Protein AF-O22598-F1 (afdb_monomer_lite)

Sequence (47 aa):
PSLTKSGVYWSWNNNSASFENQLSEEASDPEKAKKLWEVSEKLVGLA

Foldseek 3Di:
DPPPDPPFDWDDDPPDDIDGDDDDPCRPDPVNVVVVVVVVCVVVVVD

Organism: Pinus strobus (NCBI:txid3348)

Secondary structure (DSSP, 8-state):
-----SS--EEEETTEEEEEPPPPHHHH-HHHHHHHHHHHHHHTT--

Structure (mmCIF, N/CA/C/O backbone):
data_AF-O22598-F1
#
_entry.id   AF-O22598-F1
#
loop_
_atom_site.group_PDB
_atom_site.id
_atom_site.type_symbol
_atom_site.label_atom_id
_atom_site.label_alt_id
_atom_site.label_comp_id
_atom_site.label_asym_id
_atom_site.label_entity_id
_atom_site.label_seq_id
_atom_site.pdbx_PDB_ins_code
_atom_site.Cartn_x
_atom_site.Cartn_y
_atom_site.Cartn_z
_atom_site.occupancy
_atom_site.B_iso_or_equiv
_atom_site.auth_seq_id
_atom_site.auth_comp_id
_atom_site.auth_asym_id
_atom_site.auth_atom_id
_atom_site.pdbx_PDB_model_num
ATOM 1 N N . PRO A 1 1 ? 5.790 -0.367 -21.251 1.00 63.56 1 PRO A N 1
ATOM 2 C CA . PRO A 1 1 ? 5.529 -1.612 -20.486 1.00 63.56 1 PRO A CA 1
ATOM 3 C C . PRO A 1 1 ? 4.056 -1.978 -20.584 1.00 63.56 1 PRO A C 1
ATOM 5 O O . PRO A 1 1 ? 3.219 -1.086 -20.480 1.00 63.56 1 PRO A O 1
ATOM 8 N N . SER A 1 2 ? 3.734 -3.253 -20.795 1.00 71.62 2 SER A N 1
ATOM 9 C CA . SER A 1 2 ? 2.379 -3.739 -20.543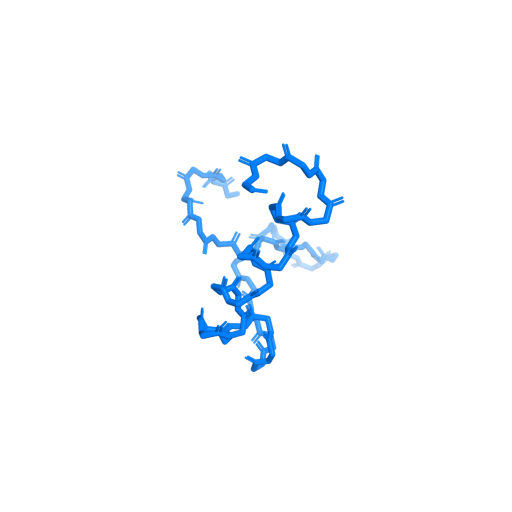 1.00 71.62 2 SER A CA 1
ATOM 10 C C . SER A 1 2 ? 2.195 -3.773 -19.025 1.00 71.62 2 SER A C 1
ATOM 12 O O . SER A 1 2 ? 2.757 -4.635 -18.352 1.00 71.62 2 SER A O 1
ATOM 14 N N . LEU A 1 3 ? 1.474 -2.79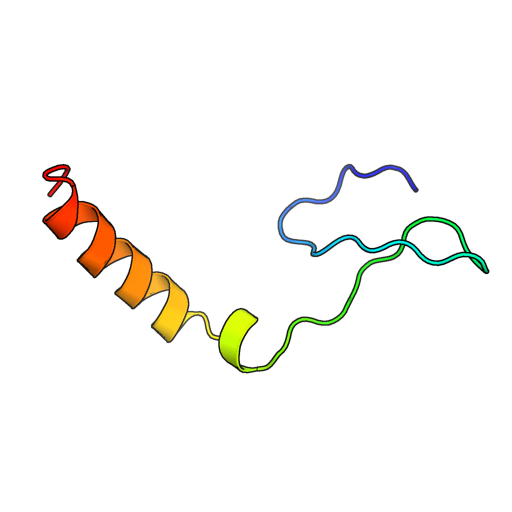0 -18.477 1.00 89.56 3 LEU A N 1
ATOM 15 C CA . LEU A 1 3 ? 1.186 -2.647 -17.041 1.00 89.56 3 LEU A CA 1
ATOM 16 C C . LEU A 1 3 ? 0.148 -3.688 -16.577 1.00 89.56 3 LEU A C 1
ATOM 18 O O . LEU A 1 3 ? -0.882 -3.357 -16.006 1.00 89.56 3 LEU A O 1
ATOM 22 N N . THR A 1 4 ? 0.384 -4.956 -16.898 1.00 92.94 4 THR A N 1
ATOM 23 C CA . THR A 1 4 ? -0.574 -6.059 -16.745 1.00 92.94 4 THR A CA 1
ATOM 24 C C . THR A 1 4 ? -0.276 -6.940 -15.533 1.00 92.94 4 THR A C 1
ATOM 26 O O . THR A 1 4 ? -1.025 -7.871 -15.253 1.00 92.94 4 THR A O 1
ATOM 29 N N . LYS A 1 5 ? 0.820 -6.671 -14.813 1.00 93.88 5 LYS A N 1
ATOM 30 C CA . LYS A 1 5 ? 1.235 -7.414 -13.618 1.00 93.88 5 LYS A CA 1
ATOM 31 C C . LYS A 1 5 ? 0.657 -6.763 -12.359 1.00 93.88 5 LYS A C 1
ATOM 33 O O . LYS A 1 5 ? 0.878 -5.577 -12.118 1.00 93.88 5 LYS A O 1
ATOM 38 N N . SER A 1 6 ? -0.066 -7.554 -11.567 1.00 95.31 6 SER A N 1
ATOM 39 C CA . SER A 1 6 ? -0.598 -7.148 -10.260 1.00 95.31 6 SER A CA 1
ATOM 40 C C . SER A 1 6 ? 0.484 -7.179 -9.174 1.00 95.31 6 SER A C 1
ATOM 42 O O . SER A 1 6 ? 1.484 -7.884 -9.310 1.00 95.31 6 SER A O 1
ATOM 44 N N . GLY A 1 7 ? 0.270 -6.428 -8.090 1.00 94.19 7 GLY A N 1
ATOM 45 C CA . GLY A 1 7 ? 1.141 -6.428 -6.907 1.00 94.19 7 GLY A CA 1
ATOM 46 C C . GLY A 1 7 ? 2.489 -5.727 -7.097 1.00 94.19 7 GLY A C 1
ATOM 47 O O . GLY A 1 7 ? 3.407 -5.959 -6.319 1.00 94.19 7 GLY A O 1
ATOM 48 N N . VAL A 1 8 ? 2.629 -4.895 -8.132 1.00 95.00 8 VAL A N 1
ATOM 49 C CA . VAL A 1 8 ? 3.874 -4.190 -8.461 1.00 95.00 8 VAL A CA 1
ATOM 50 C C . VAL A 1 8 ? 3.716 -2.691 -8.271 1.00 95.00 8 VAL A C 1
ATOM 52 O O . VAL A 1 8 ? 2.714 -2.103 -8.679 1.00 95.00 8 VAL A O 1
ATOM 55 N N . TYR A 1 9 ? 4.755 -2.063 -7.723 1.00 94.88 9 TYR A N 1
ATOM 56 C CA . TYR A 1 9 ? 4.865 -0.614 -7.662 1.00 94.88 9 TYR A CA 1
ATOM 57 C C . TYR A 1 9 ? 5.521 -0.079 -8.939 1.00 94.88 9 TYR A C 1
ATOM 59 O O . TYR A 1 9 ? 6.735 -0.146 -9.111 1.00 94.88 9 TYR A O 1
ATOM 67 N N . TRP A 1 10 ? 4.711 0.415 -9.874 1.00 95.00 10 TRP A N 1
ATOM 68 C CA . TRP A 1 10 ? 5.208 0.996 -11.122 1.00 95.00 10 TRP A CA 1
ATOM 69 C C . TRP A 1 10 ? 5.695 2.430 -10.906 1.00 95.00 10 TRP A C 1
ATOM 71 O O . TRP A 1 10 ? 5.053 3.224 -10.223 1.00 95.00 10 TRP A O 1
ATOM 81 N N . SER A 1 11 ? 6.830 2.782 -11.502 1.00 93.81 11 SER A N 1
ATOM 82 C CA . SER A 1 11 ? 7.372 4.145 -11.479 1.00 93.81 11 SER A CA 1
ATOM 83 C C . SER A 1 11 ? 7.844 4.588 -12.862 1.00 93.81 11 SER A C 1
ATOM 85 O O . SER A 1 11 ? 8.012 3.770 -13.767 1.00 93.81 11 SER A O 1
ATOM 87 N N . TRP A 1 12 ? 8.041 5.899 -13.024 1.00 94.25 12 TRP A N 1
ATOM 88 C CA . TRP A 1 12 ? 8.491 6.549 -14.257 1.00 94.25 12 TRP A CA 1
ATOM 89 C C . TRP A 1 12 ? 9.659 7.486 -13.963 1.00 94.25 12 TRP A C 1
ATOM 91 O O . TRP A 1 12 ? 9.771 8.025 -12.863 1.00 94.25 12 TRP A O 1
ATOM 101 N N . ASN A 1 13 ? 10.517 7.701 -14.956 1.00 91.00 13 ASN A N 1
ATOM 102 C CA . ASN A 1 13 ? 11.547 8.734 -14.927 1.00 91.00 13 ASN A CA 1
ATOM 103 C C . ASN A 1 13 ? 11.751 9.300 -16.348 1.00 91.00 13 ASN A C 1
ATOM 105 O O . ASN A 1 13 ? 11.220 8.759 -17.314 1.00 91.00 13 ASN A O 1
ATOM 109 N N . ASN A 1 14 ? 12.519 10.384 -16.483 1.00 92.81 14 ASN A N 1
ATOM 110 C CA . ASN A 1 14 ? 12.735 11.050 -17.778 1.00 92.81 14 ASN A CA 1
ATOM 111 C C . ASN A 1 14 ? 13.649 10.272 -18.743 1.00 92.81 14 ASN A C 1
ATOM 113 O O . ASN A 1 14 ? 13.735 10.619 -19.917 1.00 92.81 14 ASN A O 1
ATOM 117 N N . ASN A 1 15 ? 14.343 9.247 -18.251 1.00 89.00 15 ASN A N 1
ATOM 118 C CA . ASN A 1 15 ? 15.400 8.535 -18.965 1.00 89.00 15 ASN A CA 1
ATOM 119 C C . ASN A 1 15 ? 14.957 7.141 -19.440 1.00 89.00 15 ASN A C 1
ATOM 121 O O . ASN A 1 15 ? 15.704 6.472 -20.152 1.00 89.00 15 ASN A O 1
ATOM 125 N N . SER A 1 16 ? 13.767 6.677 -19.047 1.00 83.06 16 SER A N 1
ATOM 126 C CA . SER A 1 16 ? 13.253 5.353 -19.388 1.00 83.06 16 SER A CA 1
ATOM 127 C C . SER A 1 16 ? 11.728 5.328 -19.481 1.00 83.06 16 SER A C 1
ATOM 129 O O . SER A 1 16 ? 11.024 6.186 -18.955 1.00 83.06 16 SER A O 1
ATOM 131 N N . ALA A 1 17 ? 11.196 4.275 -20.104 1.00 86.31 17 ALA A N 1
ATOM 132 C CA . ALA A 1 17 ? 9.791 3.915 -19.937 1.00 86.31 17 ALA A CA 1
ATOM 133 C C . ALA A 1 17 ? 9.497 3.530 -18.467 1.00 86.31 17 ALA A C 1
ATOM 135 O O . ALA A 1 17 ? 10.418 3.462 -17.644 1.00 86.31 17 ALA A O 1
ATOM 136 N N . SER A 1 18 ? 8.230 3.258 -18.124 1.00 90.56 18 SER A N 1
ATOM 137 C CA . SER A 1 18 ? 7.901 2.771 -16.778 1.00 90.56 18 SER A CA 1
ATOM 138 C C . SER A 1 18 ? 8.676 1.504 -16.403 1.00 90.56 18 SER A C 1
ATOM 140 O O . SER A 1 18 ? 9.034 0.694 -17.259 1.00 90.56 18 SER A O 1
ATOM 142 N N . PHE A 1 19 ? 8.911 1.325 -15.110 1.00 91.56 19 PHE A N 1
ATOM 143 C CA . PHE A 1 19 ? 9.658 0.201 -14.554 1.00 91.56 19 PHE A CA 1
ATOM 144 C C . PHE A 1 19 ? 9.047 -0.252 -13.224 1.00 91.56 19 PHE A C 1
ATOM 146 O O . PHE A 1 19 ? 8.344 0.516 -12.562 1.00 91.56 19 PHE A O 1
ATOM 153 N N . GLU A 1 20 ? 9.295 -1.509 -12.855 1.00 93.75 20 GLU A N 1
ATOM 154 C CA . GLU A 1 20 ? 8.951 -2.037 -11.533 1.00 93.75 20 GLU A CA 1
ATOM 155 C C . GLU A 1 20 ? 9.939 -1.460 -10.516 1.00 93.75 20 GLU A C 1
ATOM 157 O O . GLU A 1 20 ? 11.149 -1.638 -10.653 1.00 93.75 20 GLU A O 1
ATOM 162 N N . ASN A 1 21 ? 9.437 -0.731 -9.528 1.00 94.25 21 ASN A N 1
ATO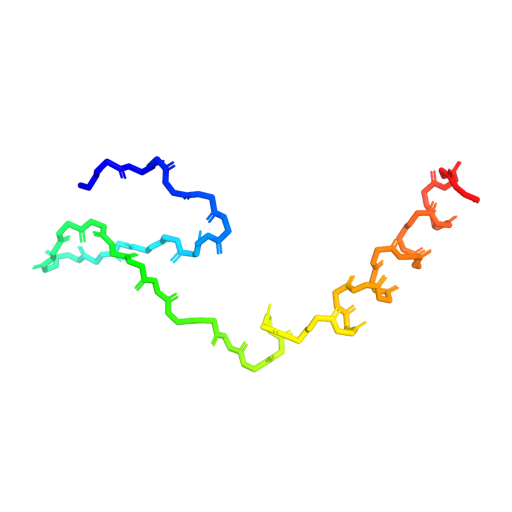M 163 C CA . ASN A 1 21 ? 10.248 -0.052 -8.532 1.00 94.25 21 ASN A CA 1
ATOM 164 C C . ASN A 1 21 ? 10.300 -0.852 -7.225 1.00 94.25 21 ASN A C 1
ATOM 166 O O . ASN A 1 21 ? 9.394 -1.625 -6.908 1.00 94.25 21 ASN A O 1
ATOM 170 N N . GLN A 1 22 ? 11.377 -0.662 -6.468 1.00 95.25 22 GLN A N 1
ATOM 171 C CA . GLN A 1 22 ? 11.558 -1.300 -5.173 1.00 95.25 22 GLN A CA 1
ATOM 172 C C . GLN A 1 22 ? 10.747 -0.563 -4.107 1.00 95.25 22 GLN A C 1
ATOM 174 O O . GLN A 1 22 ? 10.757 0.666 -4.028 1.00 95.25 22 GLN A O 1
ATOM 179 N N . LEU A 1 23 ? 10.035 -1.334 -3.290 1.00 95.62 23 LEU A N 1
ATOM 180 C CA . LEU A 1 23 ? 9.344 -0.816 -2.116 1.00 95.62 23 LEU A CA 1
ATOM 181 C C . LEU A 1 23 ? 10.348 -0.572 -0.987 1.00 95.62 23 LEU A C 1
ATOM 183 O O . LEU A 1 23 ? 11.359 -1.267 -0.881 1.00 95.62 23 LEU A O 1
ATOM 187 N N . SER A 1 24 ? 10.051 0.404 -0.129 1.00 97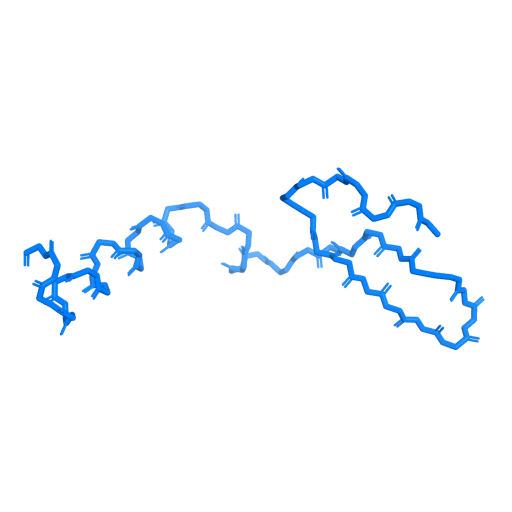.50 24 SER A N 1
ATOM 188 C CA . SER A 1 24 ? 10.752 0.540 1.147 1.00 97.50 24 SER A CA 1
ATOM 189 C C . SER A 1 24 ? 10.432 -0.645 2.057 1.00 97.50 24 SER A C 1
ATOM 191 O O . SER A 1 24 ? 9.393 -1.287 1.895 1.00 97.50 24 SER A O 1
ATOM 193 N N . GLU A 1 25 ? 11.280 -0.888 3.059 1.00 97.94 25 GLU A N 1
ATOM 194 C CA . GLU A 1 25 ? 11.054 -1.947 4.052 1.00 97.94 25 GLU A CA 1
ATOM 195 C C . GLU A 1 25 ? 9.657 -1.841 4.676 1.00 97.94 25 GLU A C 1
ATOM 197 O O . GLU A 1 25 ? 8.908 -2.813 4.685 1.00 97.94 25 GLU A O 1
ATOM 202 N N . GLU A 1 26 ? 9.257 -0.634 5.086 1.00 97.81 26 GLU A N 1
ATOM 203 C CA . GLU A 1 26 ? 7.941 -0.380 5.671 1.00 97.81 26 GLU A CA 1
ATOM 204 C C . GLU A 1 26 ? 6.780 -0.639 4.702 1.00 97.81 26 GLU A C 1
ATOM 206 O O . GLU A 1 26 ? 5.782 -1.230 5.105 1.00 97.81 26 GLU A O 1
ATOM 211 N N . ALA A 1 27 ? 6.896 -0.223 3.437 1.00 96.94 27 ALA A N 1
ATOM 212 C CA . ALA A 1 27 ? 5.850 -0.458 2.440 1.00 96.94 27 ALA A CA 1
ATOM 213 C C . ALA A 1 27 ? 5.774 -1.932 2.004 1.00 96.94 27 ALA A C 1
ATOM 215 O O . ALA A 1 27 ? 4.751 -2.368 1.479 1.00 96.94 27 ALA A O 1
ATOM 216 N N . SER A 1 28 ? 6.856 -2.686 2.207 1.00 97.06 28 SER A N 1
ATOM 217 C CA . SER A 1 28 ? 6.946 -4.112 1.897 1.00 97.06 28 SER A CA 1
ATOM 218 C C . SER A 1 28 ? 6.598 -5.034 3.071 1.00 97.06 28 SER A C 1
ATOM 220 O O . SER A 1 28 ? 6.553 -6.244 2.873 1.00 97.06 28 SER A O 1
ATOM 222 N N . ASP A 1 29 ? 6.352 -4.490 4.269 1.00 98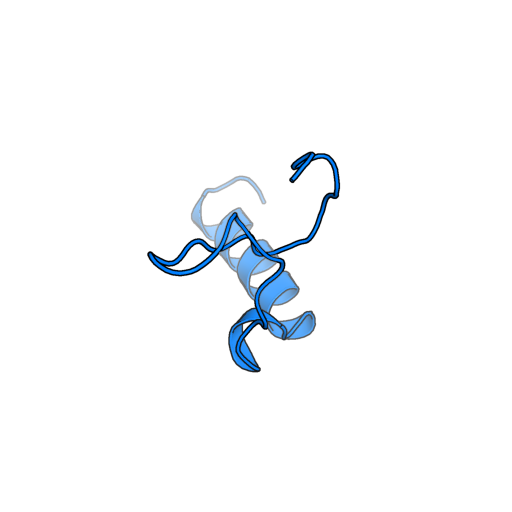.44 29 ASP A N 1
ATOM 223 C CA . ASP A 1 29 ? 6.059 -5.258 5.485 1.00 98.44 29 ASP A CA 1
ATOM 224 C C . ASP A 1 29 ? 4.625 -5.837 5.447 1.00 98.44 29 ASP A C 1
ATOM 226 O O . ASP A 1 29 ? 3.645 -5.090 5.588 1.00 98.44 29 ASP A O 1
ATOM 230 N N . PRO A 1 30 ? 4.467 -7.167 5.285 1.00 97.88 30 PRO A N 1
ATOM 231 C CA . PRO A 1 30 ? 3.151 -7.785 5.158 1.00 97.88 30 P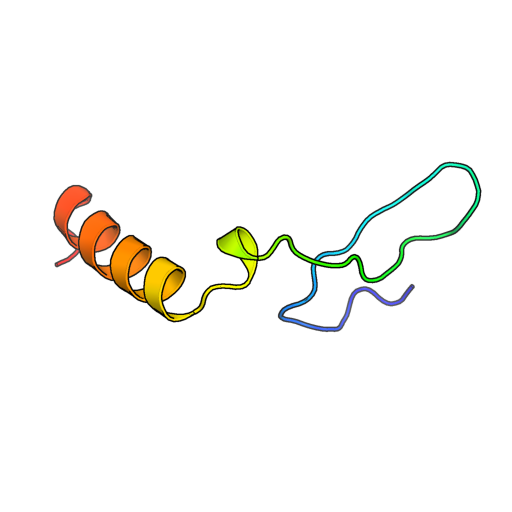RO A CA 1
ATOM 232 C C . PRO A 1 30 ? 2.373 -7.806 6.481 1.00 97.88 30 PRO A C 1
ATOM 234 O O . PRO A 1 30 ? 1.143 -7.716 6.468 1.00 97.88 30 PRO A O 1
ATOM 237 N N . GLU A 1 31 ? 3.059 -7.883 7.623 1.00 98.56 31 GLU A N 1
ATOM 238 C CA . GLU A 1 31 ? 2.416 -7.914 8.941 1.00 98.56 31 GLU A CA 1
ATOM 239 C C . GLU A 1 31 ? 1.857 -6.536 9.290 1.00 98.56 31 GLU A C 1
ATOM 241 O O . GLU A 1 31 ? 0.722 -6.407 9.764 1.00 98.56 31 GLU A O 1
ATOM 246 N N . LYS A 1 32 ? 2.616 -5.478 8.979 1.00 98.25 32 LYS A N 1
ATOM 247 C CA . LYS A 1 32 ? 2.133 -4.103 9.111 1.00 98.25 32 LYS A CA 1
ATOM 248 C C . LYS A 1 32 ? 0.946 -3.837 8.186 1.00 98.25 32 LYS A C 1
ATOM 250 O O . LYS A 1 32 ? -0.036 -3.251 8.642 1.00 98.25 32 LYS A O 1
ATOM 255 N N . ALA A 1 33 ? 0.996 -4.294 6.933 1.00 98.44 33 ALA A N 1
ATOM 256 C CA . ALA A 1 33 ? -0.111 -4.139 5.988 1.00 98.44 33 ALA A CA 1
ATOM 257 C C . ALA A 1 33 ? -1.395 -4.828 6.483 1.00 98.44 33 ALA A C 1
ATOM 259 O O . ALA A 1 33 ? -2.469 -4.222 6.467 1.00 98.44 33 ALA A O 1
ATOM 260 N N . LYS A 1 34 ? -1.282 -6.059 6.999 1.00 98.62 34 LYS A N 1
ATOM 261 C CA . LYS A 1 34 ? -2.413 -6.799 7.573 1.00 98.62 34 LYS A CA 1
ATOM 262 C C . LYS A 1 34 ? -3.008 -6.089 8.789 1.00 98.62 34 LYS A C 1
ATOM 264 O O . LYS A 1 34 ? -4.218 -5.901 8.864 1.00 98.62 34 LYS A O 1
ATOM 269 N N . LYS A 1 35 ? -2.168 -5.635 9.721 1.00 98.50 35 LYS A N 1
ATOM 270 C CA . LYS A 1 35 ? -2.637 -4.898 10.903 1.00 98.50 35 LYS A CA 1
ATOM 271 C C . LYS A 1 35 ? -3.312 -3.579 10.526 1.00 98.50 35 LYS A C 1
ATOM 273 O O . LYS A 1 35 ? -4.312 -3.210 11.139 1.00 98.50 35 LYS A O 1
ATOM 278 N N . LEU A 1 36 ? -2.766 -2.864 9.541 1.00 98.62 36 LEU A N 1
ATOM 279 C CA . LEU A 1 36 ? -3.355 -1.622 9.047 1.00 98.62 36 LEU A CA 1
ATOM 280 C C . LEU A 1 36 ? -4.762 -1.873 8.499 1.00 98.62 36 LEU A C 1
ATOM 282 O O . LEU A 1 36 ? -5.679 -1.146 8.866 1.00 98.62 36 LEU A O 1
ATOM 286 N N . TRP A 1 37 ? -4.938 -2.932 7.706 1.00 98.44 37 TRP A N 1
ATOM 287 C CA . TRP A 1 37 ? -6.247 -3.354 7.208 1.00 98.44 37 TRP A CA 1
ATOM 288 C C . TRP A 1 37 ? -7.247 -3.585 8.350 1.00 98.44 37 TRP A C 1
ATOM 290 O O . TRP A 1 37 ? -8.280 -2.921 8.404 1.00 98.44 37 TRP A O 1
ATOM 300 N N . GLU A 1 38 ? -6.903 -4.445 9.314 1.00 98.50 38 GLU A N 1
ATOM 301 C CA . GLU A 1 38 ? -7.780 -4.798 10.443 1.00 98.50 38 GLU A CA 1
ATOM 302 C C . GLU A 1 38 ? -8.184 -3.582 11.296 1.00 98.50 38 GLU A C 1
ATOM 304 O O . GLU A 1 38 ? -9.307 -3.500 11.799 1.00 98.50 38 GLU A O 1
ATOM 309 N N . VAL A 1 39 ? -7.263 -2.635 11.502 1.00 98.62 39 VAL A N 1
ATOM 310 C CA . VAL A 1 39 ? -7.547 -1.398 12.242 1.00 98.62 39 VAL A CA 1
ATOM 311 C C . VAL A 1 39 ? -8.443 -0.477 11.420 1.00 98.62 39 VAL A C 1
ATOM 313 O O . VAL A 1 39 ? -9.411 0.064 11.954 1.00 98.62 39 VAL A O 1
ATOM 316 N N . SER A 1 40 ? -8.147 -0.302 10.133 1.00 98.75 40 SER A N 1
ATOM 317 C CA . SER A 1 40 ? -8.923 0.561 9.248 1.00 98.75 40 SER A CA 1
ATOM 318 C C . SER A 1 40 ? -10.361 0.078 9.092 1.00 98.75 40 SER A C 1
ATOM 320 O O . SER A 1 40 ? -11.257 0.904 9.220 1.00 98.75 40 SER A O 1
ATOM 322 N N . GLU A 1 41 ? -10.599 -1.225 8.905 1.00 98.62 41 GLU A N 1
ATOM 323 C CA . GLU A 1 41 ? -11.953 -1.795 8.808 1.00 98.62 41 GLU A CA 1
ATOM 324 C C . GLU A 1 41 ? -12.825 -1.438 10.017 1.00 98.62 41 GLU A C 1
ATOM 326 O O . GLU A 1 41 ? -13.956 -0.977 9.846 1.00 98.62 41 GLU A O 1
ATOM 331 N N . LYS A 1 42 ? -12.275 -1.567 11.232 1.00 98.50 42 LYS A N 1
ATOM 332 C CA . LYS A 1 42 ? -12.964 -1.189 12.478 1.00 98.50 42 LYS A CA 1
ATOM 333 C C . LYS A 1 42 ? -13.250 0.308 12.542 1.00 98.50 42 LYS A C 1
ATOM 335 O O . LYS A 1 42 ? -14.325 0.720 12.965 1.00 98.50 42 LYS A O 1
ATOM 340 N N . LEU A 1 43 ? -12.296 1.140 12.121 1.00 98.50 43 LEU A N 1
ATOM 341 C CA . LEU A 1 43 ? -12.448 2.598 12.148 1.00 98.50 43 LEU A CA 1
ATOM 342 C C . LEU A 1 43 ? -13.519 3.101 11.176 1.00 98.50 43 LEU A C 1
ATOM 344 O O . LEU A 1 43 ? -14.140 4.127 11.447 1.00 98.50 43 LEU A O 1
ATOM 348 N N . VAL A 1 44 ? -13.742 2.394 10.066 1.00 98.44 44 VAL A N 1
ATOM 349 C CA . VAL A 1 44 ? -14.776 2.749 9.083 1.00 98.44 44 VAL A CA 1
ATOM 350 C C . VAL A 1 44 ? -16.096 1.995 9.283 1.00 98.44 44 VAL A C 1
ATOM 352 O O . VAL A 1 44 ? -17.020 2.181 8.494 1.00 98.44 44 VAL A O 1
ATOM 355 N N . GLY A 1 45 ? -16.211 1.168 10.328 1.00 97.38 45 GLY A N 1
ATOM 356 C CA . GLY A 1 45 ? -17.437 0.436 10.661 1.00 97.38 45 GLY A CA 1
ATOM 357 C C . GLY A 1 45 ? -17.784 -0.694 9.688 1.00 97.38 45 GLY A C 1
ATOM 358 O O . GLY A 1 45 ? -18.955 -1.042 9.549 1.00 97.38 45 GLY A O 1
ATOM 359 N N . LEU A 1 46 ? -16.785 -1.243 8.994 1.00 96.62 46 LEU A N 1
ATOM 360 C CA . LEU A 1 46 ? -16.942 -2.438 8.156 1.00 96.62 46 LEU A CA 1
ATOM 361 C C . LEU A 1 46 ? -16.728 -3.740 8.949 1.00 96.62 46 LEU A C 1
ATOM 363 O O . LEU A 1 46 ? -17.031 -4.814 8.432 1.00 96.62 46 LEU A O 1
ATOM 367 N N . ALA A 1 47 ? -16.235 -3.632 10.188 1.00 84.56 47 ALA A N 1
ATOM 368 C CA . ALA A 1 47 ? -15.988 -4.718 11.134 1.00 84.56 47 ALA A CA 1
ATOM 369 C C . ALA A 1 47 ? -16.366 -4.315 12.565 1.00 84.56 47 ALA A C 1
ATOM 371 O O . ALA A 1 47 ? -16.296 -3.101 12.874 1.00 84.56 47 ALA A O 1
#

Radius of gyration: 15.16 Å; chains: 1; bounding box: 33×19×33 Å

pLDDT: mean 94.01, std 6.81, range [63.56, 98.75]

InterPro domains:
  IPR005979 Protochlorophyllide reductase [PTHR44419] (1-47)